Protein AF-A0A9E7Z1V7-F1 (afdb_monomer)

Nearest PDB structures (foldseek):
  3g6i-assembly1_A-2  TM=3.406E-01  e=3.193E+00  Bacteroides thetaiotaomicron VPI-5482
  4y60-assembly1_C  TM=2.821E-01  e=7.744E+00  Mus musculus
  3lq7-assembly2_C-2  TM=2.922E-01  e=6.824E+00  Agrobacterium fabrum str. C58

Radius of gyration: 12.76 Å; Cα contacts (8 Å, |Δi|>4): 125; chains: 1; bounding box: 29×21×38 Å

pLDDT: mean 85.48, std 11.47, range [33.19, 94.31]

Solvent-accessible surface area (backbone atoms only — not comparable to full-atom values): 5024 Å² total; per-residue (Å²): 130,82,81,79,69,61,54,46,80,47,60,76,48,86,75,72,58,70,68,47,52,49,52,13,46,51,46,18,48,51,46,29,60,75,66,72,50,55,60,61,58,13,42,51,40,32,50,34,36,75,71,67,77,42,72,98,44,73,44,20,51,48,37,52,51,16,39,49,44,20,50,52,45,27,32,75,72,67,48,67,80,59,52,72,69,43,69,45,50,112

Structure (mmCIF, N/CA/C/O backbone):
data_AF-A0A9E7Z1V7-F1
#
_entry.id   AF-A0A9E7Z1V7-F1
#
loop_
_atom_site.group_PDB
_atom_site.id
_atom_site.type_symbol
_atom_site.label_atom_id
_atom_site.label_alt_id
_atom_site.label_comp_id
_atom_site.label_asym_id
_atom_site.label_entity_id
_atom_site.label_seq_id
_atom_site.pdbx_PDB_ins_code
_atom_site.Cartn_x
_atom_site.Cartn_y
_atom_site.Cartn_z
_atom_site.occupancy
_atom_site.B_iso_or_equiv
_atom_site.auth_seq_id
_atom_site.auth_comp_id
_atom_site.auth_asym_id
_atom_site.auth_atom_id
_atom_site.pdbx_PDB_model_num
ATOM 1 N N . MET A 1 1 ? -12.064 -0.575 -19.453 1.00 33.19 1 MET A N 1
ATOM 2 C CA . MET A 1 1 ? -12.301 0.214 -18.228 1.00 33.19 1 MET A CA 1
ATOM 3 C C . MET A 1 1 ? -10.994 0.246 -17.470 1.00 33.19 1 MET A C 1
ATOM 5 O O . 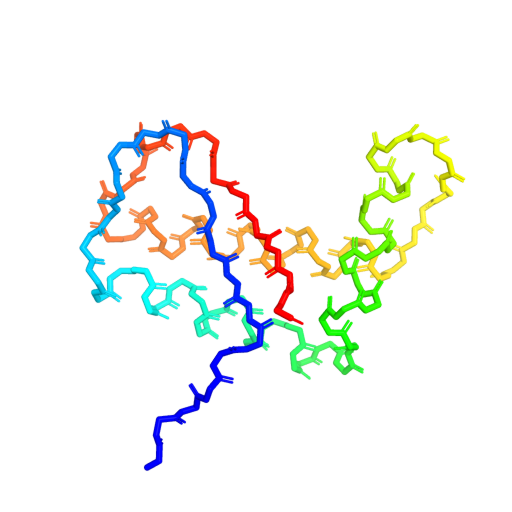MET A 1 1 ? -10.514 -0.815 -17.101 1.00 33.19 1 MET A O 1
ATOM 9 N N . THR A 1 2 ? -10.360 1.407 -17.333 1.00 41.84 2 THR A N 1
ATOM 10 C CA . THR A 1 2 ? -9.251 1.560 -16.385 1.00 41.84 2 THR A CA 1
ATOM 11 C C . THR A 1 2 ? -9.825 1.338 -14.987 1.00 41.84 2 THR A C 1
ATOM 13 O O . THR A 1 2 ? -10.786 2.033 -14.652 1.00 41.84 2 THR A O 1
ATOM 16 N N . PRO A 1 3 ? -9.325 0.381 -14.187 1.00 51.25 3 PRO A N 1
ATOM 17 C CA . PRO A 1 3 ? -9.657 0.368 -12.774 1.00 51.25 3 PRO A CA 1
ATOM 18 C C . PRO A 1 3 ? -9.178 1.706 -12.215 1.00 51.25 3 PRO A C 1
ATOM 20 O O . PRO A 1 3 ? -7.992 2.033 -12.280 1.00 51.25 3 PRO A O 1
ATOM 23 N N . THR A 1 4 ? -10.115 2.540 -11.775 1.00 62.62 4 THR A N 1
ATOM 24 C CA . THR A 1 4 ? -9.776 3.773 -11.076 1.00 62.62 4 THR A CA 1
ATOM 25 C C . THR A 1 4 ? -9.157 3.333 -9.757 1.00 62.62 4 THR A C 1
ATOM 27 O O . THR A 1 4 ? -9.882 2.939 -8.848 1.00 62.62 4 THR A O 1
ATOM 30 N N . SER A 1 5 ? -7.823 3.296 -9.691 1.00 69.62 5 SER A N 1
ATOM 31 C CA . SER A 1 5 ? -7.096 3.000 -8.455 1.00 69.62 5 SER A CA 1
ATOM 32 C C . SER A 1 5 ? -7.661 3.885 -7.348 1.00 69.62 5 SER A C 1
ATOM 34 O O . SER A 1 5 ? -7.765 5.093 -7.545 1.00 69.62 5 SER A O 1
ATOM 36 N N . CYS A 1 6 ? -8.037 3.305 -6.208 1.00 85.75 6 CYS A N 1
ATOM 37 C CA . CYS A 1 6 ? -8.452 4.064 -5.023 1.00 85.75 6 CYS A CA 1
ATOM 38 C C . CYS A 1 6 ? -7.248 4.516 -4.185 1.00 85.75 6 CYS A C 1
ATOM 40 O O . CYS A 1 6 ? -7.418 5.035 -3.083 1.00 85.75 6 CYS A O 1
ATOM 42 N N . LEU A 1 7 ? -6.038 4.281 -4.693 1.00 89.50 7 LEU A N 1
ATOM 43 C CA . LEU A 1 7 ? -4.770 4.513 -4.028 1.00 89.50 7 LEU A CA 1
ATOM 44 C C . LEU A 1 7 ? -3.906 5.493 -4.823 1.00 89.50 7 LEU A C 1
ATOM 46 O O . LEU A 1 7 ? -3.983 5.560 -6.054 1.00 89.50 7 LEU A O 1
ATOM 50 N N . G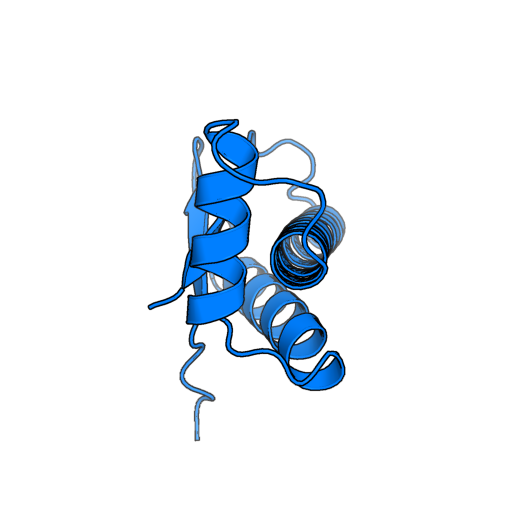LN A 1 8 ? -3.039 6.197 -4.104 1.00 91.12 8 GLN A N 1
ATOM 51 C CA . GLN A 1 8 ? -2.011 7.086 -4.632 1.00 91.12 8 GLN A CA 1
ATOM 52 C C . GLN A 1 8 ? -0.659 6.783 -3.973 1.00 91.12 8 GLN A C 1
ATOM 54 O O . GLN A 1 8 ? -0.604 6.416 -2.799 1.00 91.12 8 GLN A O 1
ATOM 59 N N . LEU A 1 9 ? 0.425 6.954 -4.732 1.00 88.44 9 LEU A N 1
ATOM 60 C CA . LEU A 1 9 ? 1.795 6.833 -4.237 1.00 88.44 9 LEU A CA 1
ATOM 61 C C . LEU A 1 9 ? 2.429 8.215 -4.141 1.00 88.44 9 LEU A C 1
ATOM 63 O O . LEU A 1 9 ? 2.345 9.012 -5.076 1.00 88.44 9 LEU A O 1
ATOM 67 N N . SER A 1 10 ? 3.095 8.464 -3.022 1.00 86.94 10 SER A N 1
ATOM 68 C CA . SER A 1 10 ? 3.935 9.635 -2.802 1.00 86.94 10 SER A CA 1
ATOM 69 C C . SER A 1 10 ? 5.397 9.213 -2.781 1.00 86.94 10 SER A C 1
ATOM 71 O O . SER A 1 10 ? 5.764 8.255 -2.102 1.00 86.94 10 SE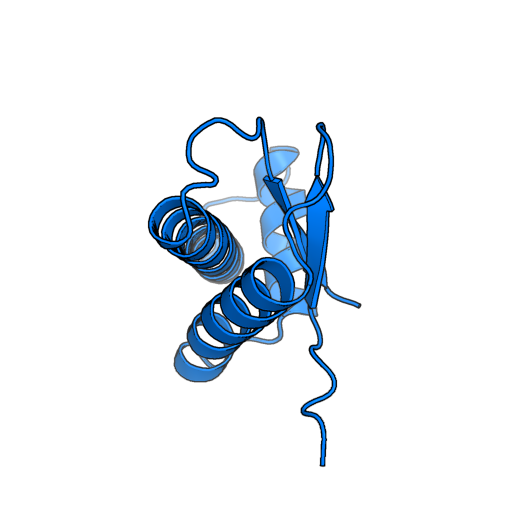R A O 1
ATOM 73 N N . PHE A 1 11 ? 6.228 9.944 -3.518 1.00 83.75 11 PHE A N 1
ATOM 74 C CA . PHE A 1 11 ? 7.660 9.690 -3.636 1.00 83.75 11 PHE A CA 1
ATOM 75 C C . PHE A 1 11 ? 8.428 10.867 -3.051 1.00 83.75 11 PHE A C 1
ATOM 77 O O . PHE A 1 11 ? 8.091 12.022 -3.315 1.00 83.75 11 PHE A O 1
ATOM 84 N N . ARG A 1 12 ? 9.465 10.577 -2.263 1.00 78.94 12 ARG A N 1
ATOM 85 C CA . ARG A 1 12 ? 10.390 11.607 -1.779 1.00 78.94 12 ARG A CA 1
ATOM 86 C C . ARG A 1 12 ? 11.379 12.055 -2.862 1.00 78.94 12 ARG A C 1
ATOM 88 O O . ARG A 1 12 ? 11.747 13.224 -2.898 1.00 78.94 12 ARG A O 1
ATOM 95 N N . ASP A 1 13 ? 11.788 11.124 -3.719 1.00 77.19 13 ASP A N 1
ATOM 96 C CA . ASP A 1 13 ? 12.699 11.353 -4.844 1.00 77.19 13 ASP A CA 1
ATOM 97 C C . ASP A 1 13 ? 11.929 11.437 -6.175 1.00 77.19 13 ASP A C 1
ATOM 99 O O . ASP A 1 13 ? 10.698 11.497 -6.198 1.00 77.19 13 ASP A O 1
ATOM 103 N N . ALA A 1 14 ? 12.647 11.440 -7.305 1.00 75.12 14 ALA A N 1
ATOM 104 C CA . ALA A 1 14 ? 12.024 11.430 -8.627 1.00 75.12 14 ALA A CA 1
ATOM 105 C C . ALA A 1 14 ? 11.031 10.254 -8.765 1.00 75.12 14 ALA A C 1
ATOM 107 O O . ALA A 1 14 ? 11.346 9.141 -8.351 1.00 75.12 14 ALA A O 1
ATOM 108 N N . PRO A 1 15 ? 9.838 10.451 -9.344 1.00 74.81 15 PRO A N 1
ATOM 109 C CA . PRO A 1 15 ? 8.874 9.368 -9.459 1.00 74.81 15 PRO A CA 1
ATOM 110 C C . PRO A 1 15 ? 9.356 8.292 -10.456 1.00 74.81 15 PRO A C 1
ATOM 112 O O . PRO A 1 15 ? 9.980 8.622 -11.472 1.00 74.81 15 PRO A O 1
ATOM 115 N N . PRO A 1 16 ? 9.048 7.007 -10.203 1.00 81.88 16 PRO A N 1
ATOM 116 C CA . PRO A 1 16 ? 9.236 5.927 -11.162 1.00 81.88 16 PRO A CA 1
ATOM 117 C C . PRO A 1 16 ? 8.490 6.152 -12.482 1.00 81.88 16 PRO A C 1
ATOM 119 O O . PRO A 1 16 ? 7.603 6.998 -12.594 1.00 81.88 16 PRO A O 1
ATOM 122 N N . GLY A 1 17 ? 8.800 5.338 -13.493 1.00 86.62 17 GLY A N 1
ATOM 123 C CA . GLY A 1 17 ? 8.033 5.335 -14.737 1.00 86.62 17 GLY A CA 1
ATOM 124 C C . GLY A 1 17 ? 6.559 4.988 -14.490 1.00 86.62 17 GLY A C 1
ATOM 125 O O . GLY A 1 17 ? 6.243 4.171 -13.625 1.00 86.62 17 GLY A O 1
ATOM 126 N N . ALA A 1 18 ? 5.652 5.564 -15.287 1.00 87.19 18 ALA A N 1
ATOM 127 C CA . ALA A 1 18 ? 4.202 5.400 -15.123 1.00 87.19 18 ALA A CA 1
ATOM 128 C C . ALA A 1 18 ? 3.748 3.926 -15.053 1.00 87.19 18 ALA A C 1
ATOM 130 O O . ALA A 1 18 ? 2.826 3.594 -14.311 1.00 87.19 18 ALA A O 1
ATOM 131 N N . THR A 1 19 ? 4.424 3.029 -15.777 1.00 90.44 19 THR A N 1
ATOM 132 C CA . THR A 1 19 ? 4.164 1.582 -15.727 1.00 90.44 19 THR A CA 1
ATOM 133 C C . THR A 1 19 ? 4.462 0.981 -14.353 1.00 90.44 19 THR A C 1
ATOM 135 O O . THR A 1 19 ? 3.654 0.201 -13.859 1.00 90.44 19 THR A O 1
ATOM 138 N N . ALA A 1 20 ? 5.582 1.356 -13.729 1.00 90.75 20 ALA A N 1
ATOM 139 C CA . ALA A 1 20 ? 5.968 0.864 -12.408 1.00 90.75 20 ALA A CA 1
ATOM 140 C C . ALA A 1 20 ? 5.033 1.412 -11.320 1.00 90.75 20 ALA A C 1
ATOM 142 O O . ALA A 1 20 ? 4.592 0.662 -10.455 1.00 90.75 20 ALA A O 1
ATOM 143 N N . ILE A 1 21 ? 4.653 2.693 -11.419 1.00 90.56 21 ILE A N 1
ATOM 144 C CA . ILE A 1 21 ? 3.662 3.314 -10.523 1.00 90.56 21 ILE A CA 1
ATOM 145 C C . ILE A 1 21 ? 2.326 2.576 -10.610 1.00 90.56 21 ILE A C 1
ATOM 147 O O . ILE A 1 21 ? 1.753 2.217 -9.585 1.00 90.56 21 ILE A O 1
ATOM 151 N N . ARG A 1 22 ? 1.832 2.319 -11.827 1.00 91.62 22 ARG A N 1
ATOM 152 C CA . ARG A 1 22 ? 0.570 1.599 -12.019 1.00 91.62 22 ARG A CA 1
ATOM 153 C C . ARG A 1 22 ? 0.636 0.180 -11.456 1.00 91.62 22 ARG A C 1
ATOM 155 O O . ARG A 1 22 ? -0.269 -0.197 -10.725 1.00 91.62 22 ARG A O 1
ATOM 162 N N . ALA A 1 23 ? 1.699 -0.569 -11.751 1.00 92.44 23 ALA A N 1
ATOM 163 C CA . ALA A 1 23 ? 1.867 -1.927 -11.237 1.00 92.44 23 ALA A CA 1
ATOM 164 C C . ALA A 1 23 ? 1.880 -1.956 -9.699 1.00 92.44 23 ALA A C 1
ATOM 166 O O . ALA A 1 23 ? 1.214 -2.788 -9.093 1.00 92.44 23 ALA A O 1
ATOM 167 N N . ALA A 1 24 ? 2.576 -1.010 -9.066 1.00 92.44 24 ALA A N 1
ATOM 168 C CA . ALA A 1 24 ? 2.633 -0.903 -7.611 1.00 92.44 24 ALA A CA 1
ATOM 169 C C . ALA A 1 24 ? 1.270 -0.554 -6.988 1.00 92.44 24 ALA A C 1
ATOM 171 O O . ALA A 1 24 ? 0.887 -1.135 -5.974 1.00 92.44 24 ALA A O 1
ATOM 172 N N . LEU A 1 25 ? 0.509 0.349 -7.614 1.00 92.88 25 LEU A N 1
ATOM 173 C CA . LEU A 1 25 ? -0.856 0.678 -7.190 1.00 92.88 25 LEU A CA 1
ATOM 174 C C . LEU A 1 25 ? -1.808 -0.515 -7.333 1.00 92.88 25 LEU A C 1
ATOM 176 O O . LEU A 1 25 ? -2.596 -0.778 -6.428 1.00 92.88 25 LEU A O 1
ATOM 180 N N . GLU A 1 26 ? -1.723 -1.251 -8.440 1.00 94.00 26 GLU A N 1
ATOM 181 C CA . GLU A 1 26 ? -2.521 -2.459 -8.675 1.00 94.00 26 GLU A CA 1
ATOM 182 C C . GLU A 1 26 ? -2.181 -3.564 -7.665 1.00 94.00 26 GLU A C 1
ATOM 184 O O . GLU A 1 26 ? -3.085 -4.212 -7.135 1.00 94.00 26 GLU A O 1
ATOM 189 N N . ALA A 1 27 ? -0.898 -3.744 -7.340 1.00 92.88 27 ALA A N 1
ATOM 190 C CA . ALA A 1 27 ? -0.454 -4.715 -6.346 1.00 92.88 27 ALA A CA 1
ATOM 191 C C . ALA A 1 27 ? -0.973 -4.369 -4.939 1.00 92.88 27 ALA A C 1
ATOM 193 O O . ALA A 1 27 ? -1.590 -5.213 -4.282 1.00 92.88 27 ALA A O 1
ATOM 194 N N . ALA A 1 28 ? -0.822 -3.110 -4.515 1.00 93.44 28 ALA A N 1
ATOM 195 C CA . ALA A 1 28 ? -1.348 -2.620 -3.242 1.00 93.44 28 ALA A CA 1
ATOM 196 C C . ALA A 1 28 ? -2.878 -2.732 -3.157 1.00 93.44 28 ALA A C 1
ATOM 198 O O . ALA A 1 28 ? -3.410 -3.215 -2.154 1.00 93.44 28 ALA A O 1
ATOM 199 N N . GLN A 1 29 ? -3.593 -2.347 -4.218 1.00 93.06 29 GLN A N 1
ATOM 200 C CA . GLN A 1 29 ? -5.049 -2.490 -4.290 1.00 93.06 29 GLN A CA 1
ATOM 201 C C . GLN A 1 29 ? -5.449 -3.963 -4.166 1.00 93.06 29 GLN A C 1
ATOM 203 O O . GLN A 1 29 ? -6.320 -4.296 -3.368 1.00 93.06 29 GLN A O 1
ATOM 208 N N . GLY A 1 30 ? -4.747 -4.862 -4.862 1.00 93.31 30 GLY A N 1
ATOM 209 C CA . GLY A 1 30 ? -4.985 -6.299 -4.778 1.00 93.31 30 GLY A CA 1
ATOM 210 C C . GLY A 1 30 ? -4.800 -6.871 -3.367 1.00 93.31 30 GLY A C 1
ATOM 211 O O . GLY A 1 30 ? -5.528 -7.787 -2.984 1.00 93.31 30 GLY A O 1
ATOM 212 N N . VAL A 1 31 ? -3.867 -6.344 -2.568 1.00 93.8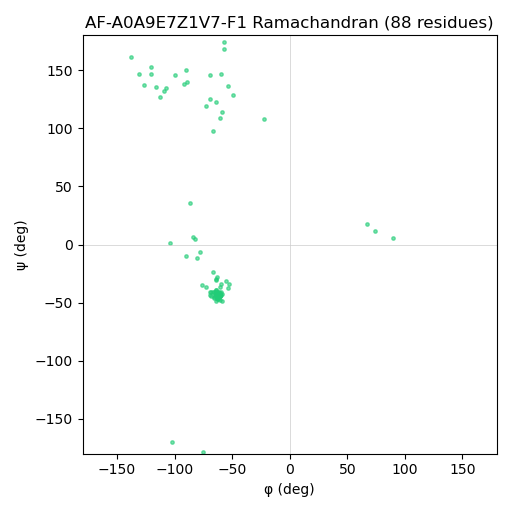1 31 VAL A N 1
ATOM 213 C CA . VAL A 1 31 ? -3.703 -6.738 -1.154 1.00 93.81 31 VAL A CA 1
ATOM 214 C C . VAL A 1 31 ? -4.914 -6.322 -0.317 1.00 93.81 31 VAL A C 1
ATOM 216 O O . VAL A 1 31 ? -5.419 -7.129 0.471 1.00 93.81 31 VAL A O 1
ATOM 219 N N . LEU A 1 32 ? -5.397 -5.092 -0.490 1.00 92.00 32 LEU A N 1
ATOM 220 C CA . LEU A 1 32 ? -6.548 -4.572 0.255 1.00 92.00 32 LEU A CA 1
ATOM 221 C C . LEU A 1 32 ? -7.848 -5.275 -0.147 1.00 92.00 32 LEU A C 1
ATOM 223 O O . LEU A 1 32 ? -8.615 -5.671 0.733 1.00 92.00 32 LEU A O 1
ATOM 227 N N . ASP A 1 33 ? -8.040 -5.528 -1.442 1.00 92.44 33 ASP A N 1
ATOM 228 C CA . ASP A 1 33 ? -9.198 -6.248 -1.979 1.00 92.44 33 ASP A CA 1
ATOM 229 C C . ASP A 1 33 ? -9.266 -7.677 -1.426 1.00 92.44 33 ASP A C 1
ATOM 231 O O . ASP A 1 33 ? -10.311 -8.106 -0.938 1.00 92.44 33 ASP A O 1
ATOM 235 N N . ARG A 1 34 ? -8.137 -8.404 -1.416 1.00 92.56 34 ARG A N 1
ATOM 236 C CA . ARG A 1 34 ? -8.054 -9.752 -0.815 1.00 92.56 34 ARG A CA 1
ATOM 237 C C . ARG A 1 34 ? -8.303 -9.747 0.690 1.00 92.56 34 ARG A C 1
ATOM 239 O O . ARG A 1 34 ? -8.780 -10.739 1.232 1.00 92.56 34 ARG A O 1
ATOM 246 N N . SER A 1 35 ? -7.964 -8.649 1.356 1.00 88.19 35 SER A N 1
ATOM 247 C CA . SER A 1 35 ? -8.189 -8.474 2.790 1.00 88.19 35 SER A CA 1
ATOM 248 C C . 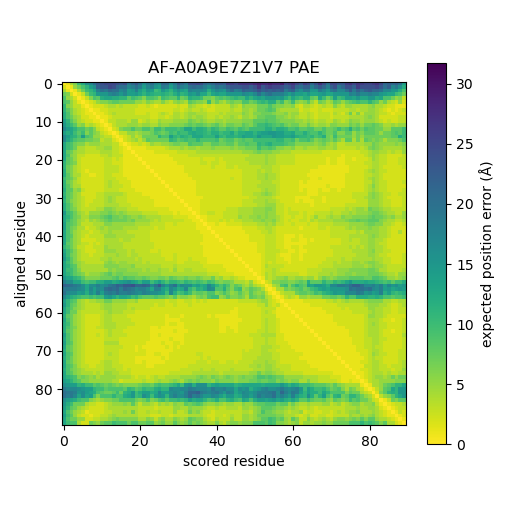SER A 1 35 ? -9.633 -8.062 3.109 1.00 88.19 35 SER A C 1
ATOM 250 O O . SER A 1 35 ? -10.025 -8.098 4.272 1.00 88.19 35 SER A O 1
ATOM 252 N N . GLY A 1 36 ? -10.432 -7.677 2.104 1.00 89.81 36 GLY A N 1
ATOM 253 C CA . GLY A 1 36 ? -11.819 -7.236 2.272 1.00 89.81 36 GLY A CA 1
ATOM 254 C C . GLY A 1 36 ? -11.966 -5.915 3.034 1.00 89.81 36 GLY A C 1
ATOM 255 O O . GLY A 1 36 ? -13.046 -5.614 3.543 1.00 89.81 36 GLY A O 1
ATOM 256 N N . VAL A 1 37 ? -10.889 -5.133 3.151 1.00 89.44 37 VAL A N 1
ATOM 257 C CA . VAL A 1 37 ? -10.871 -3.887 3.926 1.00 89.44 37 VAL A CA 1
ATOM 258 C C . VAL A 1 37 ? -11.032 -2.679 3.014 1.00 89.44 37 VAL A C 1
ATOM 260 O O . VAL A 1 37 ? -10.520 -2.641 1.899 1.00 89.44 37 VAL A O 1
ATOM 263 N N . SER A 1 38 ? -11.708 -1.642 3.510 1.00 90.31 38 SER A N 1
ATOM 264 C CA . SER A 1 38 ? -11.774 -0.361 2.805 1.00 90.31 38 SER A CA 1
ATOM 265 C C . SER A 1 38 ? -10.396 0.312 2.825 1.00 90.31 38 SER A C 1
ATOM 267 O O . SER A 1 38 ? -9.884 0.563 3.923 1.00 90.31 38 SER A O 1
ATOM 269 N N . PRO A 1 39 ? -9.819 0.691 1.665 1.00 90.25 39 PRO A N 1
ATOM 270 C CA . PRO A 1 39 ? -8.534 1.387 1.612 1.00 90.25 39 PRO A CA 1
ATOM 271 C C . PRO A 1 39 ? -8.491 2.643 2.483 1.00 90.25 39 PRO A C 1
ATOM 273 O O . PRO A 1 39 ? -7.500 2.918 3.154 1.00 90.25 39 PRO A O 1
ATOM 276 N N . ARG A 1 40 ? -9.607 3.378 2.543 1.00 91.25 40 ARG A N 1
ATOM 277 C CA . ARG A 1 40 ? -9.719 4.610 3.328 1.00 91.25 40 ARG A CA 1
ATOM 278 C C . ARG A 1 40 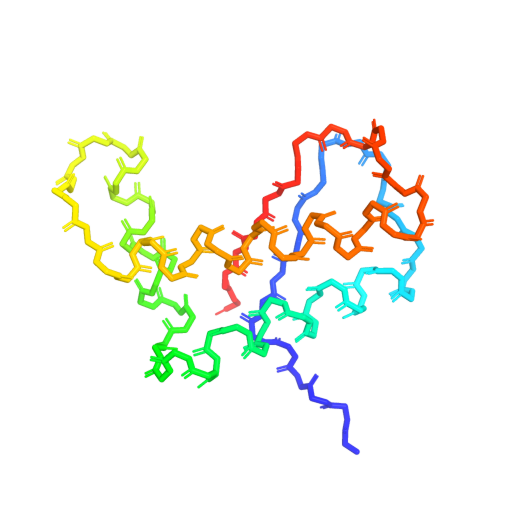? -9.781 4.346 4.833 1.00 91.25 40 ARG A C 1
ATOM 280 O O . ARG A 1 40 ? -9.223 5.122 5.603 1.00 91.25 40 ARG A O 1
ATOM 287 N N . ALA A 1 41 ? -10.447 3.270 5.258 1.00 91.56 41 ALA A N 1
ATOM 288 C CA . ALA A 1 41 ? -10.458 2.858 6.663 1.00 91.56 41 ALA A CA 1
ATOM 289 C C . ALA A 1 41 ? -9.075 2.354 7.104 1.00 91.56 41 ALA A C 1
ATOM 291 O O . ALA A 1 41 ? -8.577 2.768 8.148 1.00 91.56 41 ALA A O 1
ATOM 292 N N . ALA A 1 42 ? -8.438 1.533 6.266 1.00 91.81 42 ALA A N 1
ATOM 293 C CA . ALA A 1 42 ? -7.096 1.008 6.485 1.00 91.81 42 ALA A CA 1
ATOM 294 C C . ALA A 1 42 ? -6.054 2.136 6.599 1.00 91.81 42 ALA A C 1
ATOM 296 O O . ALA A 1 42 ? -5.265 2.152 7.541 1.00 91.81 42 ALA A O 1
ATOM 297 N N . PHE A 1 43 ? -6.129 3.144 5.725 1.00 92.06 43 PHE A N 1
ATOM 298 C CA . PHE A 1 43 ? -5.264 4.323 5.792 1.00 92.06 43 PHE A CA 1
ATOM 299 C C . PHE A 1 43 ? -5.446 5.130 7.084 1.00 92.0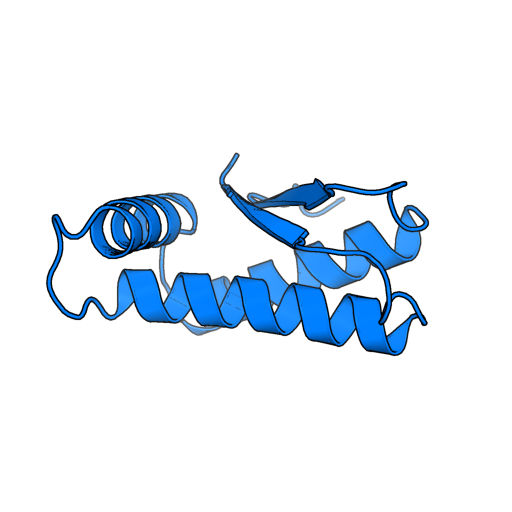6 43 PHE A C 1
ATOM 301 O O . PHE A 1 43 ? -4.466 5.513 7.715 1.00 92.06 43 PHE A O 1
ATOM 308 N N . LYS A 1 44 ? -6.691 5.366 7.522 1.00 91.94 44 LYS A N 1
ATOM 309 C CA . LYS A 1 44 ? -6.958 6.075 8.788 1.00 91.94 44 LYS A CA 1
ATOM 310 C C . LYS A 1 44 ? -6.394 5.329 9.995 1.00 91.94 44 LYS A C 1
ATOM 312 O O . LYS A 1 44 ? -5.781 5.952 10.855 1.00 91.94 44 LYS A O 1
ATOM 317 N N . ALA A 1 45 ? -6.589 4.012 10.044 1.00 91.62 45 ALA A N 1
ATOM 318 C CA . ALA A 1 45 ? -6.035 3.177 11.104 1.00 91.62 45 ALA A CA 1
ATOM 319 C C . ALA A 1 45 ? -4.499 3.221 11.101 1.00 91.62 45 ALA A C 1
ATOM 321 O O . ALA A 1 45 ? -3.883 3.371 12.152 1.00 91.62 45 ALA A O 1
ATOM 322 N N . TYR A 1 46 ? -3.884 3.164 9.917 1.00 91.19 46 TYR A N 1
ATOM 323 C CA . TYR A 1 46 ? -2.438 3.303 9.757 1.00 91.19 46 TYR A CA 1
ATOM 324 C C . TYR A 1 46 ? -1.918 4.659 10.250 1.00 91.19 46 TYR A C 1
ATOM 326 O O . TYR A 1 46 ? -0.940 4.698 10.991 1.00 91.19 46 TYR A O 1
ATOM 334 N N . GLN A 1 47 ? -2.594 5.764 9.921 1.00 91.25 47 GLN A N 1
ATOM 335 C CA . GLN A 1 47 ? -2.227 7.094 10.419 1.00 91.25 47 GLN A CA 1
ATOM 336 C C . GLN A 1 47 ? -2.330 7.198 11.945 1.00 91.25 47 GLN A C 1
ATOM 338 O O . GLN A 1 47 ? -1.407 7.703 12.579 1.00 91.25 47 GLN A O 1
ATOM 343 N N . ALA A 1 48 ? -3.416 6.693 12.539 1.00 90.81 48 ALA A N 1
ATOM 344 C CA . ALA A 1 48 ? -3.589 6.686 13.992 1.00 90.81 48 ALA A CA 1
ATOM 345 C C . ALA A 1 48 ? -2.505 5.845 14.688 1.00 90.81 48 ALA A C 1
ATOM 347 O O . ALA A 1 48 ? -1.949 6.258 15.706 1.00 90.81 48 ALA A O 1
ATOM 348 N N . PHE A 1 49 ? -2.160 4.691 14.111 1.00 89.25 49 PHE A N 1
ATOM 349 C CA . PHE A 1 49 ? -1.063 3.854 14.592 1.00 89.25 49 PHE A CA 1
ATOM 350 C C . PHE A 1 49 ? 0.291 4.575 14.498 1.00 89.25 49 PHE A C 1
ATOM 352 O O . PHE A 1 49 ? 1.031 4.614 15.478 1.00 89.25 49 PHE A O 1
ATOM 359 N N . ALA A 1 50 ? 0.599 5.208 13.362 1.00 87.12 50 ALA A N 1
ATOM 360 C CA . ALA A 1 50 ? 1.844 5.954 13.162 1.00 87.12 50 ALA A CA 1
ATOM 361 C C . ALA A 1 50 ? 1.969 7.181 14.088 1.00 87.12 50 ALA A C 1
ATOM 363 O O . ALA A 1 50 ? 3.077 7.539 14.484 1.00 87.12 50 ALA A O 1
ATOM 364 N N . ALA A 1 51 ? 0.846 7.800 14.462 1.00 88.44 51 ALA A N 1
ATOM 365 C CA . ALA A 1 51 ? 0.790 8.896 15.430 1.00 88.44 51 ALA A CA 1
ATOM 366 C C . ALA A 1 51 ? 0.902 8.432 16.899 1.00 88.44 51 ALA A C 1
ATOM 368 O O . ALA A 1 51 ? 0.992 9.265 17.797 1.00 88.44 51 ALA A O 1
ATOM 369 N N . GLY A 1 52 ? 0.899 7.119 17.162 1.00 87.50 52 GLY A N 1
ATOM 370 C CA . GLY A 1 52 ? 0.888 6.561 18.519 1.00 87.50 52 GLY A CA 1
ATOM 371 C C . GLY A 1 52 ? -0.466 6.676 19.231 1.00 87.50 52 GLY A C 1
ATOM 372 O O . GLY A 1 52 ? -0.548 6.438 20.433 1.00 87.50 52 GLY A O 1
ATOM 373 N N . GLU A 1 53 ? -1.526 7.027 18.502 1.00 84.44 53 GLU A N 1
ATOM 374 C CA . GLU A 1 53 ? -2.890 7.199 19.022 1.00 84.44 53 GLU A CA 1
ATOM 375 C C . GLU A 1 53 ? -3.711 5.896 18.965 1.00 84.44 53 GLU A C 1
ATOM 377 O O . GLU A 1 53 ? -4.804 5.819 19.528 1.00 84.44 53 GLU A O 1
ATOM 382 N N . GLY A 1 54 ? -3.194 4.861 18.293 1.00 66.00 54 GLY A N 1
ATOM 383 C CA . GLY A 1 54 ? -3.859 3.574 18.088 1.00 66.00 54 GLY A CA 1
ATOM 384 C C . GLY A 1 54 ? -3.086 2.382 18.656 1.00 66.00 54 GLY A C 1
ATOM 385 O O . GLY A 1 54 ? -1.858 2.346 18.643 1.00 66.00 54 GLY A O 1
ATOM 386 N N . GLY A 1 55 ? -3.824 1.373 19.130 1.00 74.38 55 GLY A N 1
ATOM 387 C CA . GLY A 1 55 ? -3.276 0.046 19.422 1.00 74.38 55 GLY A CA 1
ATOM 388 C C . GLY A 1 55 ? -3.021 -0.773 18.146 1.00 74.38 55 GLY A C 1
ATOM 389 O O . GLY A 1 55 ? -3.267 -0.289 17.040 1.00 74.38 55 GLY A O 1
ATOM 390 N N . PRO A 1 56 ? -2.544 -2.025 18.268 1.00 70.94 56 PRO A N 1
ATOM 391 C CA . PRO A 1 56 ? -2.383 -2.910 17.118 1.00 70.94 56 PRO A CA 1
ATOM 392 C C . PRO A 1 56 ? -3.737 -3.148 16.431 1.00 70.94 56 PRO A C 1
ATOM 394 O O . PRO A 1 56 ? -4.606 -3.834 16.967 1.00 70.94 56 PRO A O 1
ATOM 397 N N . ASP A 1 57 ? -3.898 -2.575 15.238 1.00 87.00 57 ASP A N 1
ATOM 398 C CA . ASP A 1 57 ? -5.112 -2.659 14.428 1.00 87.00 57 ASP A CA 1
ATOM 399 C C . ASP A 1 57 ? -4.848 -3.479 13.157 1.00 87.00 57 ASP A C 1
ATOM 401 O O . ASP A 1 57 ? -3.930 -3.204 12.378 1.00 87.00 57 ASP A O 1
ATOM 405 N N . SER A 1 58 ? -5.686 -4.490 12.928 1.00 89.94 58 SER A N 1
ATOM 406 C CA . SER A 1 58 ? -5.688 -5.293 11.702 1.00 89.94 58 SER A CA 1
ATOM 407 C C . SER A 1 58 ? -5.834 -4.456 10.423 1.00 89.94 58 SER A C 1
ATOM 409 O O . SER A 1 58 ? -5.253 -4.812 9.396 1.00 89.94 58 SER A O 1
ATOM 411 N N . LEU A 1 59 ? -6.541 -3.323 10.484 1.00 92.00 59 LEU A N 1
ATOM 412 C CA . LEU A 1 59 ? -6.699 -2.376 9.380 1.00 92.00 59 LEU A CA 1
ATOM 413 C C . LEU A 1 59 ? -5.388 -1.643 9.077 1.00 92.00 59 LEU A C 1
ATOM 415 O O . LEU A 1 59 ? -5.003 -1.536 7.912 1.00 92.00 59 LEU A O 1
ATOM 419 N N . ALA A 1 60 ? -4.677 -1.195 10.115 1.00 91.56 60 ALA A N 1
ATOM 420 C CA . ALA A 1 60 ? -3.364 -0.569 9.976 1.00 91.56 60 ALA A CA 1
ATOM 421 C C . ALA A 1 60 ? -2.344 -1.557 9.393 1.00 91.56 60 ALA A C 1
ATOM 423 O O . ALA A 1 60 ? -1.584 -1.210 8.489 1.00 91.56 60 ALA A O 1
ATOM 424 N N . LEU A 1 61 ? -2.378 -2.814 9.850 1.00 93.00 61 LEU A N 1
ATOM 425 C CA . LEU A 1 61 ? -1.527 -3.879 9.319 1.00 93.00 61 LEU A CA 1
ATOM 426 C C . LEU A 1 61 ? -1.839 -4.192 7.849 1.00 93.00 61 LEU A C 1
ATOM 428 O O . LEU A 1 61 ? -0.916 -4.395 7.061 1.00 93.00 61 LEU A O 1
ATOM 432 N N . ALA A 1 62 ? -3.117 -4.237 7.466 1.00 94.19 62 ALA A N 1
ATOM 433 C CA . ALA A 1 62 ? -3.513 -4.452 6.076 1.00 94.19 62 ALA A CA 1
ATOM 434 C C . ALA A 1 62 ? -2.995 -3.328 5.166 1.00 94.19 62 ALA A C 1
ATOM 436 O O . ALA A 1 62 ? -2.483 -3.608 4.081 1.00 94.19 62 ALA A O 1
ATOM 437 N N . PHE A 1 63 ? -3.055 -2.077 5.630 1.00 93.06 63 PHE A N 1
ATOM 438 C CA . PHE A 1 63 ? -2.502 -0.943 4.896 1.00 93.06 63 PHE A CA 1
ATOM 439 C C . PHE A 1 63 ? -0.975 -1.008 4.777 1.00 93.06 63 PHE A C 1
ATOM 441 O O . PHE A 1 63 ? -0.444 -0.862 3.681 1.00 93.06 63 PHE A O 1
ATOM 448 N N . ALA A 1 64 ? -0.273 -1.308 5.873 1.00 92.69 64 ALA A N 1
ATOM 449 C CA . ALA A 1 64 ? 1.183 -1.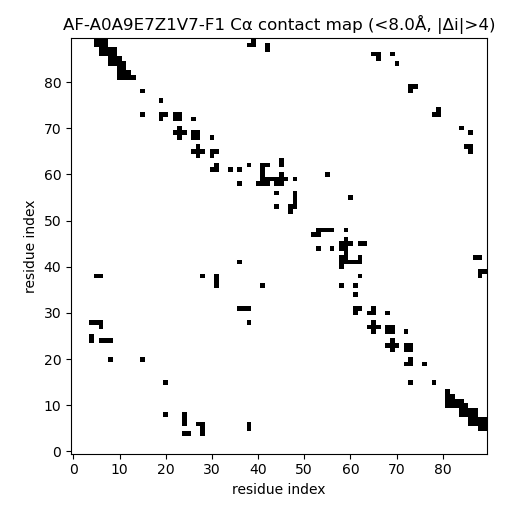451 5.872 1.00 92.69 64 ALA A CA 1
ATOM 450 C C . ALA A 1 64 ? 1.657 -2.572 4.929 1.00 92.69 64 ALA A C 1
ATOM 452 O O . ALA A 1 64 ? 2.673 -2.436 4.254 1.00 92.69 64 ALA A O 1
ATOM 453 N N . ARG A 1 65 ? 0.903 -3.675 4.831 1.00 94.12 65 ARG A N 1
ATOM 454 C CA . ARG A 1 65 ? 1.176 -4.745 3.856 1.00 94.12 65 ARG A CA 1
ATOM 455 C C . ARG A 1 65 ? 0.976 -4.282 2.419 1.00 94.12 65 ARG A C 1
ATOM 457 O O . ARG A 1 65 ? 1.772 -4.641 1.563 1.00 94.12 65 ARG A O 1
ATOM 464 N N . ALA A 1 66 ? -0.068 -3.502 2.154 1.00 93.62 66 ALA A N 1
ATOM 465 C CA . ALA A 1 66 ? -0.298 -2.938 0.829 1.00 93.62 66 ALA A CA 1
ATOM 466 C C . ALA A 1 66 ? 0.825 -1.963 0.429 1.00 93.62 66 ALA A C 1
ATOM 468 O O . ALA A 1 66 ? 1.279 -1.985 -0.711 1.00 93.62 66 ALA A O 1
ATOM 469 N N . GLU A 1 67 ? 1.311 -1.154 1.373 1.00 92.25 67 GLU A N 1
ATOM 470 C CA . GLU A 1 67 ? 2.467 -0.271 1.178 1.00 92.25 67 GLU A CA 1
ATOM 471 C C . GLU A 1 67 ? 3.749 -1.068 0.898 1.00 92.25 67 GLU A C 1
ATOM 473 O O . GLU A 1 67 ? 4.448 -0.778 -0.073 1.00 92.25 67 GLU A O 1
ATOM 478 N N . ALA A 1 68 ? 4.014 -2.123 1.673 1.00 92.12 68 ALA A N 1
ATOM 479 C CA . ALA A 1 68 ? 5.151 -3.013 1.446 1.00 92.12 68 ALA A CA 1
ATOM 480 C C . ALA A 1 68 ? 5.092 -3.697 0.069 1.00 92.12 68 ALA A C 1
ATOM 482 O O . ALA A 1 68 ? 6.085 -3.706 -0.650 1.00 92.12 68 ALA A O 1
ATOM 483 N N . GLU A 1 69 ? 3.924 -4.189 -0.350 1.00 94.31 69 GLU A N 1
ATOM 484 C CA . GLU A 1 69 ? 3.744 -4.813 -1.667 1.00 94.31 69 GLU A CA 1
ATOM 485 C C . GLU A 1 69 ? 3.979 -3.817 -2.817 1.00 94.31 69 GLU A C 1
ATOM 487 O O . GLU A 1 69 ? 4.595 -4.156 -3.832 1.00 94.31 69 GLU A O 1
ATOM 492 N N . ALA A 1 70 ? 3.531 -2.564 -2.665 1.00 91.38 70 ALA A N 1
ATOM 493 C CA . ALA A 1 70 ? 3.850 -1.509 -3.625 1.00 91.38 70 ALA A CA 1
ATOM 494 C C . ALA A 1 70 ? 5.364 -1.273 -3.709 1.00 91.38 70 ALA A C 1
ATOM 496 O O . ALA A 1 70 ? 5.903 -1.149 -4.810 1.00 91.38 70 ALA A O 1
ATOM 497 N N . MET A 1 71 ? 6.059 -1.236 -2.569 1.00 91.31 71 MET A N 1
ATOM 498 C CA . MET A 1 71 ? 7.514 -1.069 -2.520 1.00 91.31 71 MET A CA 1
ATOM 499 C C . MET A 1 71 ? 8.257 -2.248 -3.158 1.00 91.31 71 MET A C 1
ATOM 501 O O . MET A 1 71 ? 9.159 -2.020 -3.965 1.00 91.31 71 MET A O 1
ATOM 505 N N . ASP A 1 72 ? 7.853 -3.484 -2.873 1.00 92.19 72 ASP A N 1
ATOM 506 C CA . ASP A 1 72 ? 8.440 -4.692 -3.466 1.00 92.19 72 ASP A CA 1
ATOM 507 C C . ASP A 1 72 ? 8.216 -4.735 -4.981 1.00 92.19 72 ASP A C 1
ATOM 509 O O . ASP A 1 72 ? 9.135 -5.030 -5.751 1.00 92.19 72 ASP A O 1
ATOM 513 N N . THR A 1 73 ? 7.022 -4.344 -5.436 1.00 92.62 73 THR A N 1
ATOM 514 C CA . THR A 1 73 ? 6.725 -4.218 -6.866 1.00 92.62 73 THR A CA 1
ATOM 515 C C . THR A 1 73 ? 7.650 -3.193 -7.517 1.00 92.62 73 THR A C 1
ATOM 517 O O . THR A 1 73 ? 8.268 -3.476 -8.541 1.00 92.62 73 THR A O 1
ATOM 520 N N . LEU A 1 74 ? 7.820 -2.013 -6.920 1.00 90.25 74 LEU A N 1
ATOM 521 C CA . LEU A 1 74 ? 8.750 -1.000 -7.427 1.00 90.25 74 LEU A CA 1
ATOM 522 C C . LEU A 1 74 ? 10.197 -1.511 -7.453 1.00 90.25 74 LEU A C 1
ATOM 524 O O . LEU A 1 74 ? 10.907 -1.300 -8.442 1.00 90.25 74 LEU A O 1
ATOM 528 N N . ALA A 1 75 ? 10.627 -2.225 -6.414 1.00 89.50 75 ALA A N 1
ATOM 529 C CA . ALA A 1 75 ? 11.949 -2.836 -6.350 1.00 89.50 75 ALA A CA 1
ATOM 530 C C . ALA A 1 75 ? 12.175 -3.834 -7.499 1.00 89.50 75 ALA A C 1
ATOM 532 O O . ALA A 1 75 ? 13.236 -3.799 -8.126 1.00 89.50 75 ALA A O 1
ATOM 533 N N . ALA A 1 76 ? 11.169 -4.642 -7.853 1.00 91.50 76 ALA A N 1
ATOM 534 C CA . ALA A 1 76 ? 11.226 -5.565 -8.991 1.00 91.50 76 ALA A CA 1
ATOM 535 C C . ALA A 1 76 ? 11.388 -4.848 -10.346 1.00 91.50 76 ALA A C 1
ATOM 537 O O . ALA A 1 76 ? 12.011 -5.381 -11.264 1.00 91.50 76 ALA A O 1
ATOM 538 N N . TYR A 1 77 ? 10.900 -3.611 -10.462 1.00 88.88 77 TYR A N 1
ATOM 539 C CA . TYR A 1 77 ? 11.126 -2.743 -11.624 1.00 88.88 77 TYR A CA 1
ATOM 540 C C . TYR A 1 77 ? 12.483 -2.007 -11.591 1.00 88.88 77 TYR A C 1
ATOM 542 O O . TYR A 1 77 ? 12.758 -1.181 -12.462 1.00 88.88 77 TYR A O 1
ATOM 550 N N . GLY A 1 78 ? 13.344 -2.287 -10.607 1.00 87.44 78 GLY A N 1
ATOM 551 C CA . GLY A 1 78 ? 14.659 -1.660 -10.450 1.00 87.44 78 GLY A CA 1
ATOM 552 C C . GLY A 1 78 ? 14.654 -0.378 -9.613 1.00 87.44 78 GLY A C 1
ATOM 553 O O . GLY A 1 78 ? 15.701 0.253 -9.456 1.00 87.44 78 GLY A O 1
ATOM 554 N N . TYR A 1 79 ? 13.518 -0.004 -9.016 1.00 84.62 79 TYR A N 1
ATOM 555 C CA . TYR A 1 79 ? 13.366 1.202 -8.193 1.00 84.62 79 TYR A CA 1
ATOM 556 C C . TYR A 1 79 ? 13.750 0.969 -6.715 1.00 84.62 79 TYR A C 1
ATOM 558 O O . TYR A 1 79 ? 13.183 1.574 -5.815 1.00 84.62 79 TYR A O 1
ATOM 566 N N . VAL A 1 80 ? 14.762 0.131 -6.451 1.00 72.25 80 VAL A N 1
ATOM 567 C CA . VAL A 1 80 ? 15.203 -0.285 -5.096 1.00 72.25 80 VAL A CA 1
ATOM 568 C C . VAL A 1 80 ? 15.803 0.869 -4.270 1.00 72.25 80 VAL A C 1
ATOM 570 O O . VAL A 1 80 ? 15.852 0.809 -3.047 1.00 72.25 80 VAL A O 1
ATOM 573 N N . ARG A 1 81 ? 16.303 1.917 -4.941 1.00 65.50 81 ARG A N 1
ATOM 574 C CA . ARG A 1 81 ? 17.006 3.059 -4.320 1.00 65.50 81 ARG A CA 1
ATOM 575 C C . ARG A 1 81 ? 16.179 4.334 -4.209 1.00 65.50 81 ARG A C 1
ATOM 577 O O . ARG A 1 81 ? 16.710 5.344 -3.758 1.00 65.50 81 ARG A O 1
ATOM 584 N N . TYR A 1 82 ? 14.923 4.306 -4.636 1.00 62.16 82 TYR A N 1
ATOM 585 C CA . TYR A 1 82 ? 14.040 5.442 -4.421 1.00 62.16 82 TYR A CA 1
ATOM 586 C C . TYR A 1 82 ? 13.706 5.446 -2.931 1.00 62.16 82 TYR A C 1
ATOM 588 O O . TYR A 1 82 ? 13.234 4.439 -2.403 1.00 62.16 82 TYR A O 1
ATOM 596 N N . GLY A 1 83 ? 14.065 6.523 -2.230 1.00 62.53 83 GLY A N 1
ATOM 597 C CA . GLY A 1 83 ? 13.796 6.681 -0.808 1.00 62.53 83 GLY A CA 1
ATOM 598 C C . GLY A 1 83 ? 12.304 6.562 -0.495 1.00 62.53 83 GLY A C 1
ATOM 599 O O . GLY A 1 83 ? 11.476 6.452 -1.395 1.00 62.53 83 GLY A O 1
ATOM 600 N N . SER A 1 84 ? 11.978 6.580 0.802 1.00 69.50 84 SER A N 1
ATOM 601 C CA . SER A 1 84 ? 10.633 6.383 1.374 1.00 69.50 84 SER A CA 1
ATOM 602 C C . SER A 1 84 ? 9.479 6.671 0.398 1.00 69.50 84 SER A C 1
ATOM 604 O O . SER A 1 84 ? 9.208 7.833 0.071 1.00 69.50 84 SER A O 1
ATOM 606 N N . VAL A 1 85 ? 8.818 5.606 -0.053 1.00 78.56 85 VAL A N 1
ATOM 607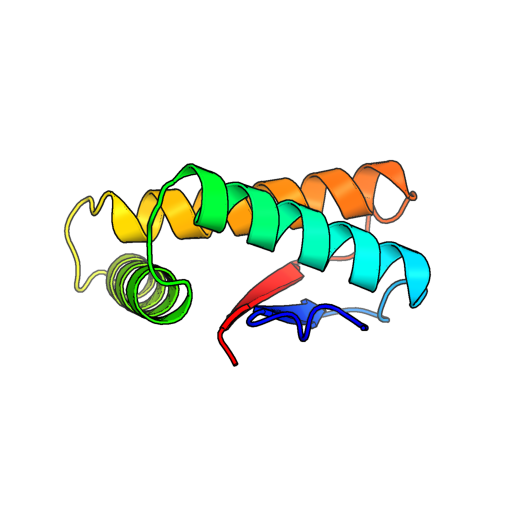 C CA . VAL A 1 85 ? 7.539 5.662 -0.764 1.00 78.56 85 VAL A CA 1
ATOM 608 C C . VAL A 1 85 ? 6.443 5.591 0.282 1.00 78.56 85 VAL A C 1
ATOM 610 O O . VAL A 1 85 ? 6.584 4.829 1.235 1.00 78.56 85 VAL A O 1
ATOM 613 N N . SER A 1 86 ? 5.373 6.368 0.112 1.00 85.44 86 SER A N 1
ATOM 614 C CA . SER A 1 86 ? 4.197 6.237 0.966 1.00 85.44 86 SER A CA 1
ATOM 615 C C . SER A 1 86 ? 2.916 6.039 0.178 1.00 85.44 86 SER A C 1
ATOM 617 O O . SER A 1 86 ? 2.688 6.695 -0.843 1.00 85.44 86 SER A O 1
ATOM 619 N N . LEU A 1 87 ? 2.089 5.115 0.657 1.00 88.50 87 LEU A N 1
ATOM 620 C CA . LEU A 1 87 ? 0.780 4.813 0.097 1.00 88.50 87 LEU A CA 1
ATOM 621 C C . LEU A 1 87 ? -0.297 5.653 0.799 1.00 88.50 87 LEU A C 1
ATOM 623 O O . LEU A 1 87 ? -0.306 5.776 2.021 1.00 88.50 87 LEU A O 1
ATOM 627 N N . ALA A 1 88 ? -1.252 6.193 0.044 1.00 91.00 88 ALA A N 1
ATOM 628 C CA . ALA A 1 88 ? -2.448 6.835 0.592 1.00 91.00 88 ALA A CA 1
ATOM 629 C C . ALA A 1 88 ? -3.700 6.443 -0.203 1.00 91.00 88 ALA A C 1
ATOM 631 O O . ALA A 1 88 ? -3.607 5.977 -1.337 1.00 91.00 88 ALA A O 1
ATOM 632 N N . ALA A 1 89 ? -4.879 6.638 0.390 1.00 87.62 89 ALA A N 1
ATOM 633 C CA . ALA A 1 89 ? -6.163 6.467 -0.293 1.00 87.62 89 ALA A CA 1
ATOM 634 C C . ALA A 1 89 ? -6.635 7.786 -0.944 1.00 87.62 89 ALA A C 1
ATOM 636 O O . ALA A 1 89 ? -6.304 8.868 -0.450 1.00 87.62 89 ALA A O 1
ATOM 637 N N . LEU A 1 90 ? -7.392 7.695 -2.044 1.00 86.31 90 LEU A N 1
ATOM 638 C CA . LEU A 1 90 ? -8.026 8.827 -2.745 1.00 86.31 90 LEU A CA 1
ATOM 639 C C . LEU A 1 90 ? -9.379 9.238 -2.118 1.00 86.31 90 LEU A C 1
ATOM 641 O O . LEU A 1 90 ? -10.033 8.427 -1.412 1.00 86.31 90 LEU A O 1
#

Secondary structure (DSSP, 8-state):
-----SEEEEESSSPPPHHHHHHHHHHHHHHHHHHT--HHHHHHHHHHHHTT-S---HHHHHHHHHHHHHHHHHHHTT-TTS--EEEEE-

Mean predicted aligned error: 5.19 Å

Sequence (90 aa):
MTPTSCLQLSFRDAPPGATAIRAALEAAQGVLDRSGVSPRAAFKAYQAFAAGEGGPDSLALAFARAEAEAMDTLAAYGYVRYGSVSLAAL

Foldseek 3Di:
DPPPQQKDKDFPDDDDDPVLRVQLSVQLVVLCVVVVHDQQQLQVQLVCVVVVNDDDDPSVVSNVVSLVSSQVSSVVVVNVPGPDMDMHGD

=== Feature glossary ===
The record interleaves many kinds of information about one protein. Here is each kind framed as the question it answers.

Q: Are the domains correctly placed relative to each other?
A: Predicted aligned error is AlphaFold's pairwise confidence. Unlike pLDDT (per-residue), PAE is per-residue-pair and captures whether two parts of the structure are correctly placed relative to each other. Units are ångströms of expected positional error.

Q: Which residues are in helices, strands, or loops?
A: Eight-state secondary structure (DSSP): H is the canonical α-helix, G the tighter 3₁₀-helix, I the wider π-helix; E/B are β-structure, T and S are turns and bends, and '-' is everything else. DSSP derives these from the pattern of main-chain N–H···O=C hydrogen bonds, not from the sequence.

Q: What if only a Cα trace is available?
A: P-SEA three-state annotation labels each residue as helix, strand, or coil based purely on the geometry of the Cα trace. It serves as a fallback when the full backbone (and thus DSSP) is unavailable.

Q: What are the backbone torsion angles?
A: φ (phi) and ψ (psi) are the two rotatable backbone dihedrals per residue: φ is the C(i-1)–N–Cα–C torsion, ψ is the N–Cα–C–N(i+1) torsion, both in degrees on (−180°, 180°]. α-helical residues cluster near (−60°, −45°); β-strand residues near (−120°, +130°). A Ramachandran plot is simply a scatter of (φ, ψ) for every residue.

Q: What known structures does this most resemble?
A: Structural nearest neighbors (via Foldseek easy-search vs the PDB). Reported per hit: target PDB id, E-value, and alignment TM-score. A TM-score above ~0.5 is the conventional threshold for 'same fold'.

Q: What family and function is it annotated with?
A: Database cross-references. InterPro integrates a dozen domain/family signature databases into unified entries with residue-range hits. GO terms attach function/process/location labels with evidence codes. CATH codes position the fold in a four-level structural taxonomy. Organism is the NCBI-taxonomy species name.

Q: Which residues are buried vs exposed?
A: Solvent accessibility: the surface area of each residue that a 1.4 Å water probe can touch, in Å². When only backbone atoms are present the absolute values are lower than full-atom SASA (side chains contribute most of the area) and are flagged as backbone-only.

Q: What do the diagnostic plots show?
A: Three diagnostic plots accompany the record. The Cα contact map visualizes the tertiary structure as a 2D adjacency matrix (8 Å cutoff, sequence-local contacts suppressed). The Ramachandran plot shows the distribution of backbone (φ, ψ) torsions, with points in the α and β basins reflecting secondary structure content. The PAE plot shows AlphaFold's inter-residue confidence as a color matrix.

Q: What is the amino-acid chain?
A: The amino-acid sequence is the protein's primary structure: the linear order of residues from the N-terminus to the C-terminus, written in one-letter code. Everything else here — the 3D coordinates, the secondary structure, the domain annotations — is ultimately a consequence of this string.

Q: What do the rendered images show?
A: The six renders are orthographic views along the three Cartesian axes in both directions. Representation (cartoon, sticks, or surface) and color scheme (sequence-rainbow or by-chain) vary across proteins so the training set covers all the common visualization conventions.

Q: Where is each backbone atom in 3D?
A: The mmCIF table is the protein's shape written out atom by atom. For each backbone N, Cα, C, and carbonyl O, it records an (x, y, z) coordinate triple in Å plus the residue type, chain letter, and residue number.

Q: How mobile is each atom in the crystal?
A: For experimental (PDB) structures, the B-factor (temperature factor) quantifies the positional spread of each atom in the crystal — a combination of thermal vibration and static disorder — in units of Å². High B-factors mark flexible loops or poorly resolved regions; low B-factors mark the rigid, well-ordered core.

Q: How big and how compact is the whole molecule?
A: Three whole-structure scalars: the radius of gyration (RMS distance of Cα from centroid, in Å), the count of Cα–Cα contacts (pairs closer than 8 Å and separated by more than four residues in sequence — i.e. tertiary, not local, contacts), and the bounding-box dimensions. Together they distinguish compact globular folds from extended fibres or disordered chains.

Q: What does the local fold look like, residue by residue?
A: A 3Di character summarizes, for each residue, the relative orientation of the Cα frame of its nearest spatial neighbor. Because it encodes fold topology rather than chemistry, 3Di alignments detect remote structural similarity that sequence alignment misses.

Q: How confident is the AlphaFold model at each residue?
A: For AlphaFold models, the B-factor field carries pLDDT — the model's own estimate of local accuracy on a 0–100 scale. Regions with pLDDT<50 should be treated as essentially unmodeled; they often correspond to intrinsically disordered segments.